Protein AF-S3ZPK6-F1 (afdb_monomer_lite)

Radius of gyration: 14.76 Å; chains: 1; bounding box: 45×17×39 Å

Foldseek 3Di:
DALQVQLQVCLQVVHPNVVSNVRSCVVDDPPKDWDWDDDPQKIKIKIWDWDCPDVVVRDIDIDIDMDMHGRDDPPDDDD

Sequence (79 aa):
MDGARAGARAMARQDPRGTAVAAARQAAPRGASVAVSRDGDLVRVEVVARSPGPRALGLGLRLRAEAVAMAEETVGVGA

Secondary structure (DSSP, 8-state):
--HHHHHHHHHHTT--HHHHHHHHHHHSPTT-EEEEEEETTEEEEEEEEEE---GGGT--EEEEEEEEEE---------

Structure (mmCIF, N/CA/C/O backbone):
data_AF-S3ZPK6-F1
#
_entry.id   AF-S3ZPK6-F1
#
loop_
_atom_site.group_PDB
_atom_site.id
_atom_site.type_symbol
_atom_site.label_atom_id
_atom_site.label_alt_id
_atom_site.label_comp_id
_atom_site.label_asym_id
_atom_site.label_entity_id
_atom_site.label_seq_id
_atom_site.pdbx_PDB_ins_code
_atom_site.Cartn_x
_atom_site.Cartn_y
_atom_site.Cartn_z
_atom_site.occupancy
_atom_site.B_iso_or_equiv
_atom_site.auth_seq_id
_atom_site.auth_comp_id
_atom_site.auth_asym_id
_atom_site.auth_atom_id
_atom_site.pdbx_PDB_model_num
ATOM 1 N N . MET A 1 1 ? 4.934 12.287 -5.257 1.00 59.38 1 MET A N 1
ATOM 2 C CA . MET A 1 1 ? 4.057 12.091 -4.078 1.00 59.38 1 MET A CA 1
ATOM 3 C C . MET A 1 1 ? 4.390 10.728 -3.472 1.00 59.38 1 MET A C 1
ATOM 5 O O . MET A 1 1 ? 4.765 9.857 -4.244 1.00 59.38 1 MET A O 1
ATOM 9 N N . ASP A 1 2 ? 4.329 10.549 -2.146 1.00 80.44 2 ASP A N 1
ATOM 10 C CA . ASP A 1 2 ? 4.661 9.275 -1.471 1.00 80.44 2 ASP A CA 1
ATOM 11 C C . ASP A 1 2 ? 3.385 8.547 -1.020 1.00 80.44 2 ASP A C 1
ATOM 13 O O . ASP A 1 2 ? 2.618 9.073 -0.207 1.00 80.44 2 ASP A O 1
ATOM 17 N N . GLY A 1 3 ? 3.147 7.354 -1.572 1.00 77.00 3 GLY A N 1
ATOM 18 C CA . GLY A 1 3 ? 1.927 6.580 -1.332 1.00 77.00 3 GLY A CA 1
ATOM 19 C C . GLY A 1 3 ? 1.790 6.055 0.097 1.00 77.00 3 GLY A C 1
ATOM 20 O O . GLY A 1 3 ? 0.698 6.116 0.661 1.00 77.00 3 GLY A O 1
ATOM 21 N N . ALA A 1 4 ? 2.880 5.586 0.711 1.00 81.50 4 ALA A N 1
ATOM 22 C CA . ALA A 1 4 ? 2.828 5.020 2.057 1.00 81.50 4 ALA A CA 1
ATOM 23 C C . ALA A 1 4 ? 2.455 6.104 3.070 1.00 81.50 4 ALA A C 1
ATOM 25 O O . ALA A 1 4 ? 1.521 5.945 3.858 1.00 81.50 4 ALA A O 1
ATOM 26 N N . ARG A 1 5 ? 3.105 7.269 2.968 1.00 76.12 5 ARG A N 1
ATOM 27 C CA . ARG A 1 5 ? 2.792 8.423 3.816 1.00 76.12 5 ARG A CA 1
ATOM 28 C C . ARG A 1 5 ? 1.370 8.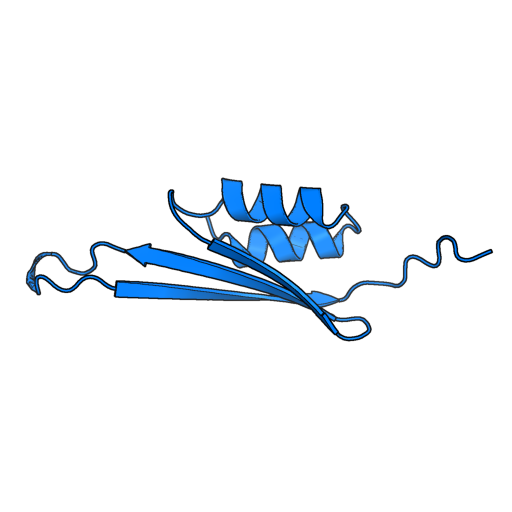944 3.594 1.00 76.12 5 ARG A C 1
ATOM 30 O O . ARG A 1 5 ? 0.725 9.349 4.560 1.00 76.12 5 ARG A O 1
ATOM 37 N N . ALA A 1 6 ? 0.873 8.949 2.355 1.00 83.44 6 ALA A N 1
ATOM 38 C CA . ALA A 1 6 ? -0.498 9.372 2.062 1.00 83.44 6 ALA A CA 1
ATOM 39 C C . ALA A 1 6 ? -1.536 8.463 2.742 1.00 83.44 6 ALA A C 1
ATOM 41 O O . ALA A 1 6 ? -2.473 8.970 3.361 1.00 83.44 6 ALA A O 1
ATOM 42 N N . GLY A 1 7 ? -1.333 7.142 2.694 1.00 73.62 7 GLY A N 1
ATOM 43 C CA . GLY A 1 7 ? -2.189 6.188 3.400 1.00 73.62 7 GLY A CA 1
ATOM 44 C C . GLY A 1 7 ? -2.107 6.331 4.918 1.00 73.62 7 GLY A C 1
ATOM 45 O O . GLY A 1 7 ? -3.139 6.393 5.580 1.00 73.62 7 GLY A O 1
ATOM 46 N N . ALA A 1 8 ? -0.898 6.458 5.472 1.00 80.31 8 ALA A N 1
ATOM 47 C CA . ALA A 1 8 ? -0.710 6.615 6.914 1.00 80.31 8 ALA A CA 1
ATOM 48 C C . ALA A 1 8 ? -1.388 7.888 7.450 1.00 80.31 8 ALA A C 1
ATOM 50 O O . ALA A 1 8 ? -2.021 7.856 8.500 1.00 80.31 8 ALA A O 1
ATOM 51 N N . ARG A 1 9 ? -1.338 8.998 6.700 1.00 75.00 9 ARG A N 1
ATOM 52 C CA . ARG A 1 9 ? -2.044 10.239 7.067 1.00 75.00 9 ARG A CA 1
ATOM 53 C C . ARG A 1 9 ? -3.561 10.100 7.059 1.00 75.00 9 ARG A C 1
ATOM 55 O O . ARG A 1 9 ? -4.209 10.712 7.895 1.00 75.00 9 ARG A O 1
ATOM 62 N N . ALA A 1 10 ? -4.123 9.352 6.114 1.00 80.25 10 ALA A N 1
ATOM 63 C CA . ALA A 1 10 ? -5.559 9.089 6.102 1.00 80.25 10 ALA A CA 1
ATOM 64 C C . ALA A 1 10 ? -5.976 8.278 7.337 1.00 80.25 10 ALA A C 1
ATOM 66 O O . ALA A 1 10 ? -6.907 8.656 8.039 1.00 80.25 10 ALA A O 1
ATOM 67 N N . MET A 1 11 ? -5.204 7.246 7.684 1.00 77.44 11 MET A N 1
ATOM 68 C CA . MET A 1 11 ? -5.445 6.469 8.904 1.00 77.44 11 MET A CA 1
ATOM 69 C C . MET A 1 11 ? -5.336 7.319 10.176 1.00 77.44 11 MET A C 1
ATOM 71 O O . MET A 1 11 ? -6.167 7.179 11.064 1.00 77.44 11 MET A O 1
ATOM 75 N N . ALA A 1 12 ? -4.373 8.246 10.242 1.00 80.56 12 ALA A N 1
ATOM 76 C CA . ALA A 1 12 ? -4.230 9.172 11.369 1.00 80.56 12 ALA A CA 1
ATOM 77 C C . ALA A 1 12 ? -5.417 10.143 11.523 1.00 80.56 12 ALA A C 1
ATOM 79 O O . ALA A 1 12 ? -5.669 10.633 12.615 1.00 80.56 12 ALA A O 1
ATOM 80 N N . ARG A 1 13 ? -6.157 10.424 10.442 1.00 79.38 13 ARG A N 1
ATOM 81 C CA . ARG A 1 13 ? -7.403 11.210 10.486 1.00 79.38 13 ARG A CA 1
ATOM 82 C C . ARG A 1 13 ? -8.638 10.368 10.811 1.00 79.38 13 ARG A C 1
ATOM 84 O O . ARG A 1 13 ? -9.745 10.881 10.709 1.00 79.38 13 ARG A O 1
ATOM 91 N N . GLN A 1 14 ? -8.453 9.092 11.149 1.00 73.06 14 GLN A N 1
ATOM 92 C CA . GLN A 1 14 ? -9.534 8.126 11.353 1.00 73.06 14 GLN A CA 1
ATOM 93 C C . GLN A 1 14 ? -10.385 7.902 10.088 1.00 73.06 14 GLN A C 1
ATOM 95 O O . GLN A 1 14 ? -11.535 7.472 10.167 1.00 73.06 14 GLN A O 1
ATOM 100 N N . ASP A 1 15 ? -9.815 8.147 8.899 1.00 79.44 15 ASP A N 1
ATOM 101 C CA . ASP A 1 15 ? -10.471 7.776 7.649 1.00 79.44 15 ASP A CA 1
ATOM 102 C C . ASP A 1 15 ? -10.652 6.240 7.606 1.00 79.44 15 ASP A C 1
ATOM 104 O O . ASP A 1 15 ? -9.751 5.496 8.018 1.00 79.44 15 ASP A O 1
ATOM 108 N N . PRO A 1 16 ? -11.766 5.721 7.051 1.00 79.56 16 PRO A N 1
ATOM 109 C CA . PRO A 1 16 ? -11.946 4.287 6.874 1.00 79.56 16 PRO A CA 1
ATOM 110 C C . PRO A 1 16 ? -10.767 3.657 6.126 1.00 79.56 16 PRO A C 1
ATOM 112 O O . PRO A 1 16 ? -10.219 4.242 5.187 1.00 79.56 16 PRO A O 1
ATOM 115 N N . ARG A 1 17 ? -10.422 2.407 6.461 1.00 77.62 17 ARG A N 1
ATOM 116 C CA . ARG A 1 17 ? -9.304 1.675 5.831 1.00 77.62 17 ARG A CA 1
ATOM 117 C C . ARG A 1 17 ? -9.341 1.725 4.298 1.00 77.62 17 ARG A C 1
ATOM 119 O O . ARG A 1 17 ? -8.299 1.857 3.660 1.00 77.62 17 ARG A O 1
ATOM 126 N N . GLY A 1 18 ? -10.531 1.633 3.702 1.00 80.06 18 GLY A N 1
ATOM 127 C CA . GLY A 1 18 ? -10.716 1.746 2.252 1.00 80.06 18 GLY A CA 1
ATOM 128 C C . GLY A 1 18 ? -10.266 3.100 1.693 1.00 80.06 18 GLY A C 1
ATOM 129 O O . GLY A 1 18 ? -9.561 3.141 0.685 1.00 80.06 18 GLY A O 1
ATOM 130 N N . THR A 1 19 ? -10.585 4.193 2.387 1.00 85.31 19 THR A N 1
ATOM 131 C CA . THR A 1 19 ? -10.167 5.559 2.045 1.00 85.31 19 THR A CA 1
ATOM 132 C C . THR A 1 19 ? -8.654 5.717 2.144 1.00 85.31 19 THR A C 1
ATOM 134 O O . THR A 1 19 ? -8.035 6.277 1.240 1.00 85.31 19 THR A O 1
ATOM 137 N N . ALA A 1 20 ? -8.023 5.157 3.178 1.00 85.00 20 ALA A N 1
ATOM 138 C CA . ALA A 1 20 ? -6.569 5.189 3.309 1.00 85.00 20 ALA A CA 1
ATOM 139 C C . ALA A 1 20 ? -5.849 4.399 2.207 1.00 85.00 20 ALA A C 1
ATOM 141 O O . ALA A 1 20 ? -4.872 4.883 1.630 1.00 85.00 20 ALA A O 1
ATOM 142 N N . VAL A 1 21 ? -6.357 3.213 1.857 1.00 87.06 21 VAL A N 1
ATOM 143 C CA . VAL A 1 21 ? -5.847 2.429 0.720 1.00 87.06 21 VAL A CA 1
ATOM 144 C C . VAL A 1 21 ? -6.021 3.201 -0.588 1.00 87.06 21 VAL A C 1
ATOM 146 O O . VAL A 1 21 ? -5.096 3.242 -1.399 1.00 87.06 21 VAL A O 1
ATOM 149 N N . ALA A 1 22 ? -7.173 3.839 -0.798 1.00 87.06 22 ALA A N 1
ATOM 150 C CA . ALA A 1 22 ? -7.429 4.644 -1.988 1.00 87.06 22 ALA A CA 1
ATOM 151 C C . ALA A 1 22 ? -6.493 5.859 -2.064 1.00 87.06 22 ALA A C 1
ATOM 153 O O . ALA A 1 22 ? -5.934 6.135 -3.124 1.00 87.06 22 ALA A O 1
ATOM 154 N N . ALA A 1 23 ? -6.262 6.558 -0.952 1.00 87.94 23 ALA A N 1
ATOM 155 C CA . ALA A 1 23 ? -5.317 7.670 -0.874 1.00 87.94 23 ALA A CA 1
ATOM 156 C C . ALA A 1 23 ? -3.882 7.221 -1.199 1.00 87.94 23 ALA A C 1
ATOM 158 O O . ALA A 1 23 ? -3.210 7.839 -2.026 1.00 87.94 23 ALA A O 1
ATOM 159 N N . ALA A 1 24 ? -3.434 6.103 -0.618 1.00 88.81 24 ALA A N 1
ATOM 160 C CA . ALA A 1 24 ? -2.127 5.524 -0.915 1.00 88.81 24 ALA A CA 1
ATOM 161 C C . ALA A 1 24 ? -1.993 5.119 -2.389 1.00 88.81 24 ALA A C 1
ATOM 163 O O . ALA A 1 24 ? -0.983 5.428 -3.015 1.00 88.81 24 ALA A O 1
ATOM 164 N N . ARG A 1 25 ? -3.017 4.477 -2.969 1.00 89.12 25 ARG A N 1
ATOM 165 C CA . ARG A 1 25 ? -3.029 4.071 -4.385 1.00 89.12 25 ARG A CA 1
ATOM 166 C C . ARG A 1 25 ? -3.020 5.256 -5.345 1.00 89.12 25 ARG A C 1
ATOM 168 O O . ARG A 1 25 ? -2.359 5.171 -6.371 1.00 89.12 25 ARG A O 1
ATOM 175 N N . GLN A 1 26 ? -3.728 6.337 -5.023 1.00 89.62 26 GLN A N 1
ATOM 176 C CA . GLN A 1 26 ? -3.742 7.556 -5.840 1.00 89.62 26 GLN A CA 1
ATOM 177 C C . GLN A 1 26 ? -2.377 8.250 -5.859 1.00 89.62 26 GLN A C 1
ATOM 179 O O . GLN A 1 26 ? -1.968 8.779 -6.889 1.00 89.62 26 GLN A O 1
ATOM 184 N N . ALA A 1 27 ? -1.664 8.230 -4.732 1.00 88.75 27 ALA A N 1
ATOM 185 C CA . ALA A 1 27 ? -0.322 8.795 -4.624 1.00 88.75 27 ALA A CA 1
ATOM 186 C C . ALA A 1 27 ? 0.788 7.841 -5.112 1.00 88.75 27 ALA A C 1
ATOM 188 O O . ALA A 1 27 ? 1.909 8.291 -5.360 1.00 88.75 27 ALA A O 1
ATOM 189 N N . ALA A 1 28 ? 0.502 6.543 -5.241 1.00 86.88 28 ALA A N 1
ATOM 190 C CA . ALA A 1 28 ? 1.443 5.535 -5.711 1.00 86.88 28 ALA A CA 1
ATOM 191 C C . ALA A 1 28 ? 1.503 5.467 -7.251 1.00 86.88 28 ALA A C 1
ATOM 193 O O . ALA A 1 28 ? 0.518 5.746 -7.939 1.00 86.88 28 ALA A O 1
ATOM 194 N N . PRO A 1 29 ? 2.647 5.059 -7.828 1.00 85.44 29 PRO A N 1
ATOM 195 C CA . PRO A 1 29 ? 2.749 4.828 -9.264 1.00 85.44 29 PRO A CA 1
ATOM 196 C C . PRO A 1 29 ? 1.830 3.691 -9.736 1.00 85.44 29 PRO A C 1
ATOM 198 O O . PRO A 1 29 ? 1.450 2.795 -8.975 1.00 85.44 29 PRO A O 1
ATOM 201 N N . ARG A 1 30 ? 1.474 3.710 -11.029 1.00 84.00 30 ARG A N 1
ATOM 202 C CA . ARG A 1 30 ? 0.588 2.693 -11.615 1.00 84.00 30 ARG A CA 1
ATOM 203 C C . ARG A 1 30 ? 1.187 1.293 -11.467 1.00 84.00 30 ARG A C 1
ATOM 205 O O . ARG A 1 30 ? 2.386 1.097 -11.635 1.00 84.00 30 ARG A O 1
ATOM 212 N N . GLY A 1 31 ? 0.332 0.322 -11.151 1.00 85.75 31 GLY A N 1
ATOM 213 C CA . GLY A 1 31 ? 0.750 -1.058 -10.891 1.00 85.75 31 GLY A CA 1
ATOM 214 C C . GLY A 1 31 ? 1.352 -1.292 -9.501 1.00 85.75 31 GLY A C 1
ATOM 215 O O . GLY A 1 31 ? 1.789 -2.407 -9.225 1.00 85.75 31 GLY A O 1
ATOM 216 N N . ALA A 1 32 ? 1.369 -0.286 -8.618 1.00 91.12 32 ALA A N 1
ATOM 217 C CA . ALA A 1 32 ? 1.761 -0.481 -7.229 1.00 91.12 32 ALA A CA 1
ATOM 218 C C . ALA A 1 32 ? 0.725 -1.310 -6.446 1.00 91.12 32 ALA A C 1
ATOM 220 O O . ALA A 1 32 ? -0.495 -1.163 -6.603 1.00 91.12 32 ALA A O 1
ATOM 221 N N . SER A 1 33 ? 1.235 -2.166 -5.565 1.00 91.19 33 SER A N 1
ATOM 222 C CA . SER A 1 33 ? 0.457 -2.855 -4.543 1.00 91.19 33 SER A CA 1
ATOM 223 C C . SER A 1 33 ? 0.485 -2.049 -3.251 1.00 91.19 33 SER A C 1
ATOM 225 O O . SER A 1 33 ? 1.516 -1.477 -2.900 1.00 91.19 33 SER A O 1
ATOM 227 N N . VAL A 1 34 ? -0.645 -2.010 -2.552 1.00 91.81 34 VAL A N 1
ATOM 228 C CA . VAL A 1 34 ? -0.787 -1.331 -1.263 1.00 91.81 34 VAL A CA 1
ATOM 229 C C . VAL A 1 34 ? -1.334 -2.331 -0.261 1.00 91.81 34 VAL A C 1
ATOM 231 O O . VAL A 1 34 ? -2.389 -2.923 -0.504 1.00 91.81 34 VAL A O 1
ATOM 234 N N . ALA A 1 35 ? -0.639 -2.483 0.860 1.00 89.94 35 ALA A N 1
ATOM 235 C CA . ALA A 1 35 ? -1.071 -3.273 2.000 1.00 89.94 35 ALA A CA 1
ATOM 236 C C . ALA A 1 35 ? -1.215 -2.368 3.226 1.00 89.94 35 ALA A C 1
ATOM 238 O O . ALA A 1 35 ? -0.417 -1.459 3.448 1.00 89.94 35 ALA A O 1
ATOM 239 N N . VAL A 1 36 ? -2.261 -2.614 4.012 1.00 86.88 36 VAL A N 1
ATOM 240 C CA . VAL A 1 36 ? -2.508 -1.908 5.273 1.00 86.88 36 VAL A CA 1
ATOM 241 C C . VAL A 1 36 ? -2.773 -2.944 6.348 1.00 86.88 36 VAL A C 1
ATOM 243 O O . VAL A 1 36 ? -3.721 -3.727 6.214 1.00 86.88 36 VAL A O 1
ATOM 246 N N . SER A 1 37 ? -1.958 -2.930 7.393 1.00 85.69 37 SER A N 1
ATOM 247 C CA . SER A 1 37 ? -2.084 -3.780 8.575 1.00 85.69 37 SER A CA 1
ATOM 248 C C . SER A 1 37 ? -2.252 -2.924 9.827 1.00 85.69 37 SER A C 1
ATOM 250 O O . SER A 1 37 ? -1.757 -1.799 9.896 1.00 85.69 37 SER A O 1
ATOM 252 N N . ARG A 1 38 ? -2.993 -3.454 10.801 1.00 82.31 38 ARG A N 1
ATOM 253 C CA . ARG A 1 38 ? -3.184 -2.843 12.117 1.00 82.31 38 ARG A CA 1
ATOM 254 C C . ARG A 1 38 ? -2.600 -3.778 13.166 1.00 82.31 38 ARG A C 1
ATOM 256 O O . ARG A 1 38 ? -2.871 -4.974 13.110 1.00 82.31 38 ARG A O 1
ATOM 263 N N . ASP A 1 39 ? -1.811 -3.218 14.067 1.00 82.69 39 ASP A N 1
ATOM 264 C CA . ASP A 1 39 ? -1.161 -3.902 15.179 1.00 82.69 39 ASP A CA 1
ATOM 265 C C . ASP A 1 39 ? -1.384 -3.052 16.435 1.00 82.69 39 ASP A C 1
ATOM 267 O O . ASP A 1 39 ? -0.779 -1.992 16.585 1.00 82.69 39 ASP A O 1
ATOM 271 N N . GLY A 1 40 ? -2.363 -3.443 17.257 1.00 83.81 40 GLY A N 1
ATOM 272 C CA . GLY A 1 40 ? -2.872 -2.612 18.355 1.00 83.81 40 GLY A CA 1
ATOM 273 C C . GLY A 1 40 ? -3.292 -1.212 17.884 1.00 83.81 40 GLY A C 1
ATOM 274 O O . GLY A 1 40 ? -4.138 -1.054 16.990 1.00 83.81 40 GLY A O 1
ATOM 275 N N . ASP A 1 41 ? -2.645 -0.203 18.461 1.00 79.62 41 ASP A N 1
ATOM 276 C CA . ASP A 1 41 ? -2.837 1.220 18.164 1.00 79.62 41 ASP A CA 1
ATOM 277 C C . ASP A 1 41 ? -1.947 1.713 17.024 1.00 79.62 41 ASP A C 1
ATOM 279 O O . ASP A 1 41 ? -1.872 2.907 16.768 1.00 79.62 41 ASP A O 1
ATOM 283 N N . LEU A 1 42 ? -1.238 0.831 16.323 1.00 81.50 42 LEU A N 1
ATOM 284 C CA . LEU A 1 42 ? -0.410 1.201 15.185 1.00 81.50 42 LEU A CA 1
ATOM 285 C C . LEU A 1 42 ? -1.041 0.716 13.890 1.00 81.50 42 LEU A C 1
ATOM 287 O O . LEU A 1 42 ? -1.482 -0.423 13.747 1.00 81.50 42 LEU A O 1
ATOM 291 N N . VAL A 1 43 ? -1.030 1.589 12.893 1.00 85.94 43 VAL A N 1
ATOM 292 C CA . VAL A 1 43 ? -1.390 1.257 11.523 1.00 85.94 43 VAL A CA 1
ATOM 293 C C . VAL A 1 43 ? -0.158 1.387 10.662 1.00 85.94 43 VAL A C 1
ATOM 295 O O . VAL A 1 43 ? 0.490 2.431 10.623 1.00 85.94 43 VAL A O 1
ATOM 298 N N . ARG A 1 44 ? 0.143 0.321 9.932 1.00 89.31 44 ARG A N 1
ATOM 299 C CA . ARG A 1 44 ? 1.249 0.251 8.990 1.00 89.31 44 ARG A CA 1
ATOM 300 C C . ARG A 1 44 ? 0.699 0.228 7.577 1.00 89.31 44 ARG A C 1
ATOM 302 O O . ARG A 1 44 ? -0.170 -0.576 7.242 1.00 89.31 44 ARG A O 1
ATOM 309 N N . VAL A 1 45 ? 1.229 1.111 6.745 1.00 90.44 45 VAL A N 1
ATOM 310 C CA . VAL A 1 45 ? 0.943 1.183 5.317 1.00 90.44 45 VAL A CA 1
ATOM 311 C C . VAL A 1 45 ? 2.211 0.841 4.564 1.00 90.44 45 VAL A C 1
ATOM 313 O O . VAL A 1 45 ? 3.229 1.518 4.697 1.00 90.44 45 VAL A O 1
ATOM 316 N N . GLU A 1 46 ? 2.129 -0.196 3.745 1.00 93.75 46 GLU A N 1
ATOM 317 C CA . GLU A 1 46 ? 3.188 -0.611 2.843 1.00 93.75 46 GLU A CA 1
ATOM 318 C C . GLU A 1 46 ? 2.751 -0.382 1.399 1.00 93.75 46 GLU A C 1
ATOM 320 O O . GLU A 1 46 ? 1.642 -0.740 0.995 1.00 93.75 46 GLU A O 1
ATOM 325 N N . VAL A 1 47 ? 3.646 0.198 0.605 1.00 93.56 47 VAL A N 1
ATOM 326 C CA . VAL A 1 47 ? 3.470 0.372 -0.833 1.00 93.56 47 VAL A CA 1
ATOM 327 C C . VAL A 1 47 ? 4.644 -0.266 -1.552 1.00 93.56 47 VAL A C 1
ATOM 329 O O . VAL A 1 47 ? 5.798 0.090 -1.318 1.00 93.56 47 VAL A O 1
ATOM 332 N N . VAL A 1 48 ? 4.345 -1.186 -2.464 1.00 94.56 48 VAL A N 1
ATOM 333 C CA . VAL A 1 48 ? 5.338 -1.858 -3.304 1.00 94.56 48 VAL A CA 1
ATOM 334 C C . VAL A 1 48 ? 5.080 -1.510 -4.758 1.00 94.56 48 VAL A C 1
ATOM 336 O O . VAL A 1 48 ? 3.988 -1.739 -5.271 1.00 94.56 48 VAL A O 1
ATOM 339 N N . ALA A 1 49 ? 6.094 -1.002 -5.448 1.00 92.44 49 ALA A N 1
ATOM 340 C CA . ALA A 1 49 ? 6.004 -0.635 -6.854 1.00 92.44 49 ALA A CA 1
ATOM 341 C C . ALA A 1 49 ? 7.144 -1.243 -7.668 1.00 92.44 49 ALA A C 1
ATOM 343 O O . ALA A 1 49 ? 8.285 -1.332 -7.210 1.00 92.44 49 ALA A O 1
ATOM 344 N N . ARG A 1 50 ? 6.843 -1.624 -8.912 1.00 88.38 50 ARG A N 1
ATOM 345 C CA . ARG A 1 50 ? 7.881 -1.910 -9.906 1.00 88.38 50 ARG A CA 1
ATOM 346 C C . ARG A 1 50 ? 8.363 -0.584 -10.480 1.00 88.38 50 ARG A C 1
ATOM 348 O O . ARG A 1 50 ? 7.558 0.214 -10.948 1.00 88.38 50 ARG A O 1
ATOM 355 N N . SER A 1 51 ? 9.668 -0.367 -10.441 1.00 81.75 51 SER A N 1
ATOM 356 C CA . SER A 1 51 ? 10.332 0.748 -11.099 1.00 81.75 51 SER A CA 1
ATOM 357 C C . SER A 1 51 ? 11.185 0.198 -12.242 1.00 81.75 51 SER A C 1
ATOM 359 O O . SER A 1 51 ? 11.880 -0.800 -12.039 1.00 81.75 51 SER A O 1
A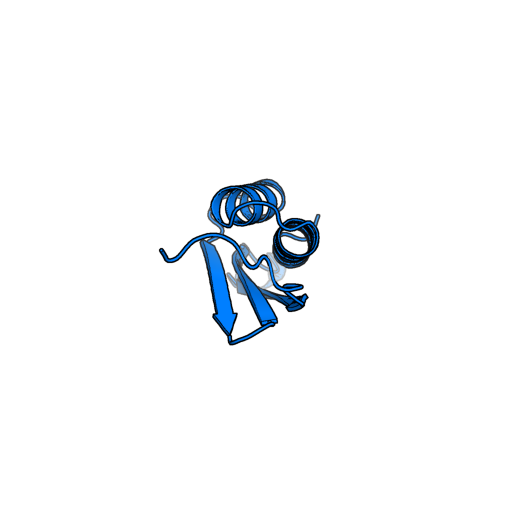TOM 361 N N . PRO A 1 52 ? 11.179 0.826 -13.431 1.00 77.12 52 PRO A N 1
ATOM 362 C CA . PRO A 1 52 ? 12.066 0.432 -14.526 1.00 77.12 52 PRO A CA 1
ATOM 363 C C . PRO A 1 52 ? 13.558 0.584 -14.179 1.00 77.12 52 PRO A C 1
ATOM 365 O O . PRO A 1 52 ? 14.392 0.082 -14.922 1.00 77.12 52 PRO A O 1
ATOM 368 N N . GLY A 1 53 ? 13.879 1.229 -13.048 1.00 76.75 53 GLY A N 1
ATOM 369 C CA . GLY A 1 53 ? 15.232 1.373 -12.519 1.00 76.75 53 GLY A CA 1
ATOM 370 C C . GLY A 1 53 ? 16.152 2.220 -13.406 1.00 76.75 53 GLY A C 1
ATOM 371 O O . GLY A 1 53 ? 15.697 2.850 -14.366 1.00 76.75 53 GLY A O 1
ATOM 372 N N . PRO A 1 54 ? 17.450 2.314 -13.069 1.00 79.81 54 PRO A N 1
ATOM 373 C CA . PRO A 1 54 ? 18.409 3.073 -13.859 1.00 79.81 54 PRO A CA 1
ATOM 374 C C . PRO A 1 54 ? 18.568 2.442 -15.245 1.00 79.81 54 PRO A C 1
ATOM 376 O O . PRO A 1 54 ? 19.125 1.352 -15.385 1.00 79.81 54 PRO A O 1
ATOM 379 N N . ARG A 1 55 ? 18.114 3.148 -16.288 1.00 79.25 55 ARG A N 1
ATOM 380 C CA . ARG A 1 55 ? 18.131 2.641 -17.672 1.00 79.25 55 ARG A CA 1
ATOM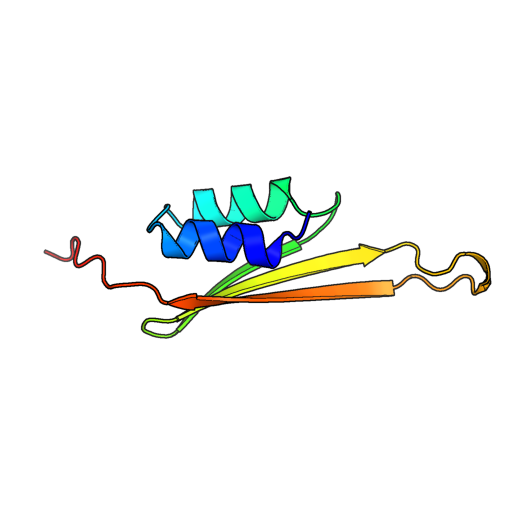 381 C C . ARG A 1 55 ? 19.534 2.236 -18.141 1.00 79.25 55 ARG A C 1
ATOM 383 O O . ARG A 1 55 ? 19.654 1.261 -18.871 1.00 79.25 55 ARG A O 1
ATOM 390 N N . ALA A 1 56 ? 20.574 2.935 -17.682 1.00 82.25 56 ALA A N 1
ATOM 391 C CA . ALA A 1 56 ? 21.973 2.637 -18.005 1.00 82.25 56 ALA A CA 1
ATOM 392 C C . ALA A 1 56 ? 22.442 1.249 -17.529 1.00 82.25 56 ALA A C 1
ATOM 394 O O . ALA A 1 56 ? 23.391 0.710 -18.084 1.00 82.25 56 ALA A O 1
ATOM 395 N N . LEU A 1 57 ? 21.779 0.671 -16.522 1.00 82.12 57 LEU A N 1
ATOM 396 C CA . LEU A 1 57 ? 22.119 -0.641 -15.969 1.00 82.12 57 LEU A CA 1
ATOM 397 C C . LEU A 1 57 ? 21.171 -1.751 -16.448 1.00 82.12 57 LEU A C 1
ATOM 399 O O . LEU A 1 57 ? 21.425 -2.918 -16.177 1.00 82.12 57 LEU A O 1
ATOM 403 N N . GLY A 1 58 ? 20.069 -1.415 -17.130 1.00 81.56 58 GLY A N 1
ATOM 404 C CA . GLY A 1 58 ? 19.071 -2.398 -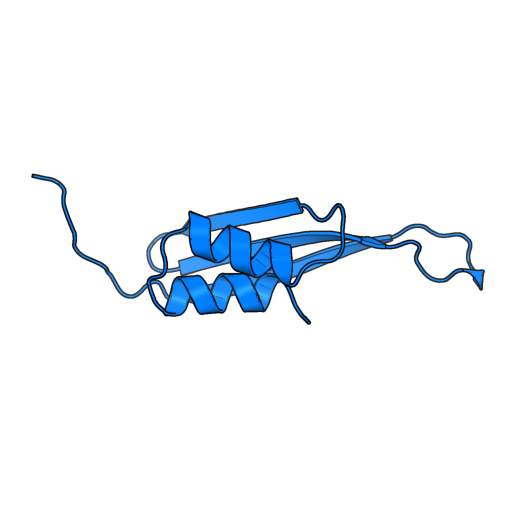17.575 1.00 81.56 58 GLY A CA 1
ATOM 405 C C . GLY A 1 58 ? 18.365 -3.153 -16.437 1.00 81.56 58 GLY A C 1
ATOM 406 O O . GLY A 1 58 ? 17.758 -4.194 -16.680 1.00 81.56 58 GLY A O 1
ATOM 407 N N . LEU A 1 59 ? 18.439 -2.658 -15.197 1.00 81.62 59 LEU A N 1
ATOM 408 C CA . LEU A 1 59 ? 17.915 -3.341 -14.013 1.00 81.62 59 LEU A CA 1
ATOM 409 C C . LEU A 1 59 ? 16.523 -2.827 -13.643 1.00 81.62 59 LEU A C 1
ATOM 411 O O . LEU A 1 59 ? 16.371 -1.674 -13.250 1.00 81.62 59 LEU A O 1
ATOM 415 N N . GLY A 1 60 ? 15.521 -3.707 -13.674 1.00 83.62 60 GLY A N 1
ATOM 416 C CA . GLY A 1 60 ? 14.227 -3.446 -13.044 1.00 83.62 60 GLY A CA 1
ATOM 417 C C . GLY A 1 60 ? 14.332 -3.540 -11.521 1.00 83.62 60 GLY A C 1
ATOM 418 O O . GLY A 1 60 ? 14.907 -4.490 -10.991 1.00 83.62 60 GLY A O 1
ATOM 419 N N . LEU A 1 61 ? 13.752 -2.580 -10.803 1.00 86.44 61 LEU A N 1
ATOM 420 C CA . LEU A 1 61 ? 13.775 -2.530 -9.341 1.00 86.44 61 LEU A CA 1
ATOM 421 C C . LEU A 1 61 ? 12.374 -2.740 -8.763 1.00 86.44 61 LEU A C 1
ATOM 423 O O . LEU A 1 61 ? 11.371 -2.294 -9.322 1.00 86.44 61 LEU A O 1
ATOM 427 N N . ARG A 1 62 ? 12.300 -3.378 -7.594 1.00 89.31 62 ARG A N 1
ATOM 428 C CA . ARG A 1 62 ? 11.114 -3.314 -6.732 1.00 89.31 62 ARG A CA 1
ATOM 429 C C . ARG A 1 62 ? 11.396 -2.333 -5.609 1.00 89.31 62 ARG A C 1
ATOM 431 O O . ARG A 1 62 ? 12.302 -2.554 -4.814 1.00 89.31 62 ARG A O 1
ATOM 438 N N . LEU A 1 63 ? 10.624 -1.256 -5.568 1.00 90.12 63 LEU A N 1
ATOM 439 C CA . LEU A 1 63 ? 10.688 -0.256 -4.513 1.00 90.12 63 LE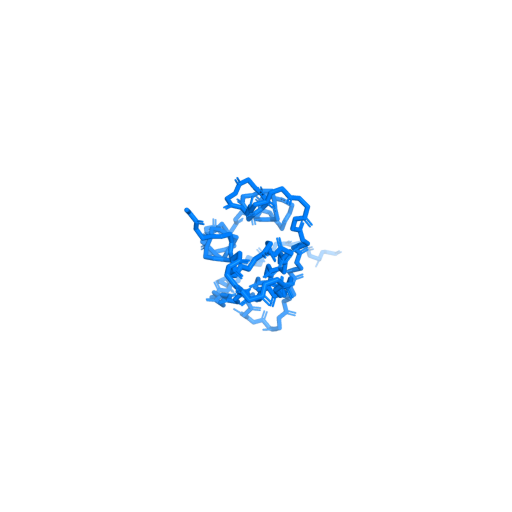U A CA 1
ATOM 440 C C . LEU A 1 63 ? 9.629 -0.581 -3.465 1.00 90.12 63 LEU A C 1
ATOM 442 O O . LEU A 1 63 ? 8.484 -0.871 -3.816 1.00 90.12 63 LEU A O 1
ATOM 446 N N . ARG A 1 64 ? 10.018 -0.518 -2.193 1.00 91.25 64 ARG A N 1
ATOM 447 C CA . ARG A 1 64 ? 9.134 -0.656 -1.034 1.00 91.25 64 ARG A CA 1
ATOM 448 C C . ARG A 1 64 ? 9.197 0.640 -0.237 1.00 91.25 64 ARG A C 1
ATOM 450 O O . ARG A 1 64 ? 10.288 1.100 0.086 1.00 91.25 64 ARG A O 1
ATOM 457 N N . ALA A 1 65 ? 8.038 1.203 0.067 1.00 89.88 65 ALA A N 1
ATOM 458 C CA . ALA A 1 65 ? 7.880 2.325 0.977 1.00 89.88 65 ALA A CA 1
ATOM 459 C C . ALA A 1 65 ? 6.954 1.905 2.117 1.00 89.88 65 ALA A C 1
ATOM 461 O O . ALA A 1 65 ? 5.962 1.210 1.894 1.00 89.88 65 ALA A O 1
ATOM 462 N N . GLU A 1 66 ? 7.282 2.327 3.329 1.00 89.44 66 GLU A N 1
ATOM 463 C CA . GLU A 1 66 ? 6.545 1.975 4.534 1.00 89.44 66 GLU A CA 1
ATOM 464 C C . GLU A 1 66 ? 6.318 3.225 5.380 1.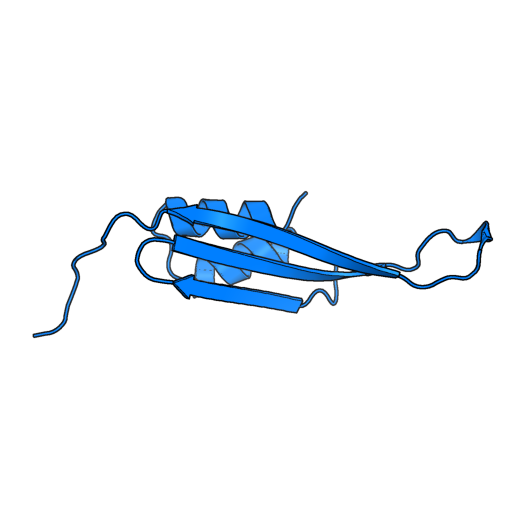00 89.44 66 GLU A C 1
ATOM 466 O O . GLU A 1 66 ? 7.210 4.061 5.526 1.00 89.44 66 GLU A O 1
ATOM 471 N N . ALA A 1 67 ? 5.114 3.358 5.926 1.00 88.44 67 ALA A N 1
ATOM 472 C CA . ALA A 1 67 ? 4.764 4.412 6.863 1.00 88.44 67 ALA A CA 1
ATOM 473 C C . ALA A 1 67 ? 3.903 3.840 7.989 1.00 88.44 67 ALA A C 1
ATOM 475 O O . ALA A 1 67 ? 3.028 3.010 7.749 1.00 88.44 67 ALA A O 1
ATOM 476 N N . VAL A 1 68 ? 4.145 4.309 9.210 1.00 84.50 68 VAL A N 1
ATOM 477 C CA . VAL A 1 68 ? 3.401 3.911 10.407 1.00 84.50 68 VAL A CA 1
ATOM 478 C C . VAL A 1 68 ? 2.728 5.146 10.996 1.00 84.50 68 VAL A C 1
ATOM 480 O O . VAL A 1 68 ? 3.324 6.224 11.014 1.00 84.50 68 VAL A O 1
ATOM 483 N N . ALA A 1 69 ? 1.490 4.997 11.449 1.00 80.12 69 ALA A N 1
ATOM 484 C CA . ALA A 1 69 ? 0.737 6.015 12.170 1.00 80.12 69 ALA A CA 1
ATOM 485 C C . ALA A 1 69 ? 0.080 5.398 13.406 1.00 80.12 69 ALA A C 1
ATOM 487 O O . ALA A 1 69 ? -0.238 4.210 13.395 1.00 80.12 69 ALA A O 1
ATOM 488 N N . MET A 1 70 ? -0.140 6.202 14.445 1.00 71.94 70 MET A N 1
ATOM 489 C CA . MET A 1 70 ? -0.984 5.798 15.566 1.00 71.94 70 MET A CA 1
ATOM 490 C C . MET A 1 70 ? -2.459 5.871 15.143 1.00 71.94 70 MET A C 1
ATOM 492 O O . MET A 1 70 ? -2.872 6.823 14.479 1.00 71.94 70 MET A O 1
ATOM 496 N N . ALA A 1 71 ? -3.233 4.851 15.489 1.00 65.94 71 ALA A N 1
ATOM 497 C CA . ALA A 1 71 ? -4.681 4.843 15.469 1.00 65.94 71 ALA A CA 1
ATOM 498 C C . ALA A 1 71 ? -5.157 5.198 16.875 1.00 65.94 71 ALA A C 1
ATOM 500 O O . ALA A 1 71 ? -5.284 4.318 17.719 1.00 65.94 71 ALA A O 1
ATOM 501 N N . GLU A 1 72 ? -5.421 6.481 17.108 1.00 54.62 72 GLU A N 1
ATOM 502 C CA . GLU A 1 72 ? -6.184 6.909 18.280 1.00 54.62 72 GLU A CA 1
ATOM 503 C C . GLU A 1 72 ? -7.521 6.147 18.260 1.00 54.62 72 GLU A C 1
ATOM 505 O O . GLU A 1 72 ? -8.221 6.135 17.236 1.00 54.62 72 GLU A O 1
ATOM 510 N N . GLU A 1 73 ? -7.829 5.448 19.351 1.00 52.12 73 GLU A N 1
ATOM 511 C CA . GLU A 1 73 ? -8.971 4.549 19.479 1.00 52.12 73 GLU A CA 1
ATOM 512 C C . GLU A 1 73 ? -10.274 5.221 19.014 1.00 52.12 73 GLU A C 1
ATOM 514 O O . GLU A 1 73 ? -10.795 6.138 19.643 1.00 52.12 73 GLU A O 1
ATOM 519 N N . THR A 1 74 ? -10.848 4.745 17.907 1.00 49.12 74 THR A N 1
ATOM 520 C CA . THR A 1 74 ? -12.291 4.869 17.708 1.00 49.12 74 THR A CA 1
ATOM 521 C C . THR A 1 74 ? -12.932 3.693 18.437 1.00 49.12 74 THR A C 1
ATOM 523 O O . THR A 1 74 ? -13.103 2.617 17.861 1.00 49.12 74 THR A O 1
ATOM 526 N N . VAL A 1 75 ? -13.262 3.884 19.718 1.00 51.28 75 VAL A N 1
ATOM 527 C CA . VAL A 1 75 ? -14.276 3.063 20.389 1.00 51.28 75 VAL A CA 1
ATOM 528 C C . VAL A 1 75 ? -15.561 3.258 19.590 1.00 51.28 75 VAL A C 1
ATOM 530 O O . VAL A 1 75 ? -16.100 4.362 19.532 1.00 51.28 75 VAL A O 1
ATOM 533 N N . GLY A 1 76 ? -16.023 2.213 18.908 1.00 47.56 76 GLY A N 1
ATOM 534 C CA . GLY A 1 76 ? -17.162 2.319 18.004 1.00 47.56 76 GLY A CA 1
ATOM 535 C C . GLY A 1 76 ? -17.666 0.973 17.503 1.00 47.56 76 GLY A C 1
ATOM 536 O O . GLY A 1 76 ? -17.356 0.576 16.387 1.00 47.56 76 GLY A O 1
ATOM 537 N N . VAL A 1 77 ? -18.524 0.360 18.325 1.00 44.75 77 VAL A N 1
ATOM 538 C CA . VAL A 1 77 ? -19.493 -0.715 18.029 1.00 44.75 77 VAL A CA 1
ATOM 539 C C . VAL A 1 77 ? -18.957 -2.152 18.008 1.00 44.75 77 VAL A C 1
ATOM 541 O O . VAL A 1 77 ? -18.635 -2.726 16.972 1.00 44.75 77 VAL A O 1
ATOM 544 N N . GLY A 1 78 ? -19.021 -2.764 19.189 1.00 36.91 78 GLY A N 1
ATOM 545 C CA . GLY A 1 78 ? -19.390 -4.165 19.371 1.00 36.91 78 GLY A CA 1
ATOM 546 C C . GLY A 1 78 ? -20.393 -4.231 20.522 1.00 36.91 78 GLY A C 1
ATOM 547 O O . GLY A 1 78 ? -19.979 -4.246 21.678 1.00 36.91 78 GLY A O 1
ATOM 548 N N . ALA A 1 79 ? -21.684 -4.143 20.191 1.00 38.56 79 ALA A N 1
ATOM 549 C CA . ALA A 1 79 ? -22.791 -4.498 21.079 1.00 38.56 79 ALA A CA 1
ATOM 550 C C . ALA A 1 79 ? -23.129 -5.980 20.886 1.00 38.56 79 ALA A C 1
ATOM 552 O O . ALA A 1 79 ? -22.938 -6.461 19.743 1.00 38.56 79 ALA A O 1
#

InterPro domains:
  IPR049790 Rv3655c/TadE [NF041390] (1-73)

Organism: NCBI:txid1286094

pLDDT: mean 79.85, std 12.79, range [36.91, 94.56]